Protein AF-A0A321LLG5-F1 (afdb_monomer)

Secondary structure (DSSP, 8-state):
----HHHHHHHHHHHHHHHHTSTTSTTS----HHHHHHHHHHS-HHHHHHHHHHHHHHHHHHHHHHTT----HHHHHHHHHHTTS-HHHHHHHHHHHHHHHHHHHHHT-S--TT--

pLDDT: mean 85.16, std 12.78, range [42.31, 96.56]

Mean predicted aligned error: 9.08 Å

Foldseek 3Di:
DDDCPVVVVVVVVVVVVVVLCPVVHVVDDDPDPVVVVVVLVPDDPLCSLLVVLVVLVVVLVVVCVVVVHDLDPVLVVLLVCLVVDPSNSSSVSSVVSSVVSVVVVVVVDPDDPSPD

Sequence (116 aa):
MADDTPQKELLQEMARLFKRFEKGGDLAPIEDRNEWDKLVESKPPEERELVKELARFADLWRYFQERNEKLGPEIVNAISVVHQFPVPERTARLKEINQKLMERVGDAGPGAQFRQ

Solvent-accessible surface area (backbone atoms only — not comparable to full-atom values): 6859 Å² total; per-residue (Å²): 129,84,81,60,59,68,61,52,52,50,51,50,52,52,53,55,55,53,52,30,50,35,92,89,27,94,59,25,84,78,85,50,65,68,61,46,52,52,56,42,66,72,40,59,79,75,48,30,59,35,54,52,42,49,51,52,41,52,54,51,50,50,54,33,52,79,67,75,45,78,81,50,71,70,51,53,57,53,59,73,50,37,85,79,48,59,64,71,57,29,34,54,52,39,50,54,51,43,49,57,52,48,52,56,49,61,74,70,48,100,75,72,83,78,83,120

Radius of gyration: 18.02 Å; Cα contacts (8 Å, |Δi|>4): 62; chains: 1; bounding box: 48×33×53 Å

Structure (mmCIF, N/CA/C/O backbone):
data_AF-A0A321LLG5-F1
#
_entry.id   AF-A0A321LLG5-F1
#
loop_
_atom_site.group_PDB
_atom_site.id
_atom_site.type_symbol
_atom_site.label_atom_id
_atom_site.label_alt_id
_atom_site.label_comp_id
_atom_site.label_asym_id
_atom_site.label_entity_id
_atom_site.label_seq_id
_atom_site.pdbx_PDB_ins_code
_atom_site.Cartn_x
_atom_site.Cartn_y
_atom_site.Cartn_z
_atom_site.occupancy
_atom_site.B_iso_or_equiv
_atom_site.auth_seq_id
_atom_site.auth_comp_id
_atom_site.auth_asym_id
_atom_site.auth_atom_id
_atom_site.pdbx_PDB_model_num
ATOM 1 N N . MET A 1 1 ? -32.805 -3.404 -31.874 1.00 51.09 1 MET A N 1
ATOM 2 C CA . MET A 1 1 ? -32.125 -4.184 -30.821 1.00 51.09 1 MET A CA 1
ATOM 3 C C . MET A 1 1 ? -30.739 -3.588 -30.698 1.00 51.09 1 MET A C 1
ATOM 5 O O . MET A 1 1 ? -30.112 -3.424 -31.737 1.00 51.09 1 MET A O 1
ATOM 9 N N . ALA A 1 2 ? -30.353 -3.107 -29.515 1.00 58.44 2 ALA A N 1
ATOM 10 C CA . ALA A 1 2 ? -29.015 -2.556 -29.321 1.00 58.44 2 ALA A CA 1
ATOM 11 C C . ALA A 1 2 ? -27.994 -3.693 -29.465 1.00 58.44 2 ALA A C 1
ATOM 13 O O . ALA A 1 2 ? -28.279 -4.829 -29.087 1.00 58.44 2 ALA A O 1
ATOM 14 N N . ASP A 1 3 ? -26.866 -3.406 -30.104 1.00 66.50 3 ASP A N 1
ATOM 15 C CA . ASP A 1 3 ? -25.789 -4.369 -30.291 1.00 66.50 3 ASP A CA 1
ATOM 16 C C . ASP A 1 3 ? -24.974 -4.460 -28.993 1.00 66.50 3 ASP A C 1
ATOM 18 O O . ASP A 1 3 ? -24.068 -3.665 -28.749 1.00 66.50 3 ASP A O 1
ATOM 22 N N . ASP A 1 4 ? -25.343 -5.407 -28.128 1.00 68.62 4 ASP A N 1
ATOM 23 C CA . ASP A 1 4 ? -24.714 -5.635 -26.818 1.00 68.62 4 ASP A CA 1
ATOM 24 C C . ASP A 1 4 ? -23.344 -6.351 -26.930 1.00 68.62 4 ASP A C 1
ATOM 26 O O . ASP A 1 4 ? -22.740 -6.744 -25.926 1.00 68.62 4 ASP A O 1
ATOM 30 N N . THR A 1 5 ? -22.822 -6.531 -28.149 1.00 78.56 5 THR A N 1
ATOM 31 C CA . THR A 1 5 ? -21.557 -7.234 -28.425 1.00 78.56 5 THR A CA 1
ATOM 32 C C . THR A 1 5 ? -20.350 -6.637 -27.684 1.00 78.56 5 THR A C 1
ATOM 34 O O . THR A 1 5 ? -19.655 -7.402 -27.009 1.00 78.56 5 THR A O 1
ATOM 37 N N . PRO A 1 6 ? -20.126 -5.304 -27.662 1.00 82.25 6 PRO A N 1
ATOM 38 C CA . PRO A 1 6 ? -18.985 -4.717 -26.949 1.00 82.25 6 PRO A CA 1
ATOM 39 C C . PRO A 1 6 ? -19.031 -4.943 -25.430 1.00 82.25 6 PRO A C 1
ATOM 41 O O . PRO A 1 6 ? -18.002 -5.119 -24.779 1.00 82.25 6 PRO A O 1
ATOM 44 N N . GLN A 1 7 ? -20.231 -4.965 -24.843 1.00 84.81 7 GLN A N 1
ATOM 45 C CA . GLN A 1 7 ? -20.416 -5.213 -23.410 1.00 84.81 7 GLN A CA 1
ATOM 46 C C . GLN A 1 7 ? -20.114 -6.674 -23.069 1.00 84.81 7 GLN A C 1
ATOM 48 O O . GLN A 1 7 ? -19.486 -6.966 -22.052 1.00 84.81 7 GLN A O 1
ATOM 53 N N . LYS A 1 8 ? -20.519 -7.601 -23.941 1.00 85.50 8 LYS A N 1
ATOM 54 C CA . LYS A 1 8 ? -20.241 -9.028 -23.783 1.00 85.50 8 LYS A CA 1
ATOM 55 C C . LYS A 1 8 ? -18.749 -9.346 -23.908 1.00 85.50 8 LYS A C 1
ATOM 57 O O . LYS A 1 8 ? -18.244 -10.143 -23.119 1.00 85.50 8 LYS A O 1
ATOM 62 N N . GLU A 1 9 ? -18.049 -8.716 -24.849 1.00 87.50 9 GLU A N 1
ATOM 63 C CA . GLU A 1 9 ? -16.592 -8.843 -25.003 1.00 87.50 9 GLU A CA 1
ATOM 64 C C . GLU A 1 9 ? -15.849 -8.316 -23.773 1.00 87.50 9 GLU A C 1
ATOM 66 O O . GLU A 1 9 ? -15.002 -9.016 -23.217 1.00 87.50 9 GLU A O 1
ATOM 71 N N . LEU A 1 10 ? -16.234 -7.136 -23.275 1.00 87.19 10 LEU A N 1
ATOM 72 C CA . LEU A 1 10 ? -15.667 -6.577 -22.049 1.00 87.19 10 LEU A CA 1
ATOM 73 C C . LEU A 1 10 ? -15.851 -7.525 -20.855 1.00 87.19 10 LEU A C 1
ATOM 75 O O . LEU A 1 10 ? -14.894 -7.797 -20.135 1.00 87.19 10 LEU A O 1
ATOM 79 N N . LEU A 1 11 ? -17.056 -8.067 -20.656 1.00 90.25 11 LEU A N 1
ATOM 80 C CA . LEU A 1 11 ? -17.324 -9.009 -19.566 1.00 90.25 11 LEU A CA 1
ATOM 81 C C . LEU A 1 11 ? -16.499 -10.296 -19.688 1.00 90.25 11 LEU A C 1
ATOM 83 O O . LEU A 1 11 ? -16.052 -10.834 -18.674 1.00 90.25 11 LEU A O 1
ATOM 87 N N . GLN A 1 12 ? -16.272 -10.789 -20.907 1.00 89.38 12 GLN A N 1
ATOM 88 C CA . GLN A 1 12 ? -15.423 -11.958 -21.133 1.00 89.38 12 GLN A CA 1
ATOM 89 C C . GLN A 1 12 ? -13.956 -11.678 -20.803 1.00 89.38 12 GLN A C 1
ATOM 91 O O . GLN A 1 12 ? -13.321 -12.502 -20.142 1.00 89.38 12 GLN A O 1
ATOM 96 N N . GLU A 1 13 ? -13.428 -10.524 -21.205 1.00 87.69 13 GLU A N 1
ATOM 97 C CA . GLU A 1 13 ? -12.059 -10.126 -20.868 1.00 87.69 13 GLU A CA 1
ATOM 98 C C . GLU A 1 13 ? -11.891 -9.874 -19.367 1.00 87.69 13 GLU A C 1
ATOM 100 O O . GLU A 1 13 ? -10.928 -10.348 -18.764 1.00 87.69 13 GLU A O 1
ATOM 105 N N . MET A 1 14 ? -12.871 -9.241 -18.717 1.00 86.06 14 MET A N 1
ATOM 106 C CA . MET A 1 14 ? -12.879 -9.087 -17.261 1.00 86.06 14 MET A CA 1
ATOM 107 C C . MET A 1 14 ? -12.896 -10.445 -16.551 1.00 86.06 14 MET A C 1
ATOM 109 O O . MET A 1 14 ? -12.119 -10.662 -15.625 1.00 86.06 14 MET A O 1
ATOM 113 N N . ALA A 1 15 ? -13.721 -11.393 -17.004 1.00 87.19 15 ALA A N 1
ATOM 114 C CA . ALA A 1 15 ? -13.759 -12.737 -16.431 1.00 87.19 15 ALA A CA 1
ATOM 115 C C . ALA A 1 15 ? -12.431 -13.492 -16.617 1.00 87.19 15 ALA A C 1
ATOM 117 O O . ALA A 1 15 ? -11.990 -14.197 -15.709 1.00 87.19 15 ALA A O 1
ATOM 118 N N . ARG A 1 16 ? -11.763 -13.337 -17.770 1.00 87.50 16 ARG A N 1
ATOM 119 C CA . ARG A 1 16 ? -10.417 -13.891 -18.002 1.00 87.50 16 ARG A CA 1
ATOM 120 C C . ARG A 1 16 ? -9.385 -13.270 -17.071 1.00 87.50 16 ARG A C 1
ATOM 122 O O . ARG A 1 16 ? -8.573 -13.998 -16.509 1.00 87.50 16 ARG A O 1
ATOM 129 N N . LEU A 1 17 ? -9.435 -11.953 -16.886 1.00 88.06 17 LEU A N 1
ATOM 130 C CA . LEU A 1 17 ? -8.546 -11.243 -15.976 1.00 88.06 17 LEU A CA 1
ATOM 131 C C . LEU A 1 17 ? -8.739 -11.728 -14.533 1.00 88.06 17 LEU A C 1
ATOM 133 O O . LEU A 1 17 ? -7.761 -12.063 -13.876 1.00 88.06 17 LEU A O 1
ATOM 137 N N . PHE A 1 18 ? -9.982 -11.831 -14.055 1.00 85.25 18 PHE A N 1
ATOM 138 C CA . PHE A 1 18 ? -10.260 -12.272 -12.686 1.00 85.25 18 PHE A CA 1
ATOM 139 C C . PHE A 1 18 ? -9.784 -13.699 -12.405 1.00 85.25 18 PHE A C 1
ATOM 141 O O . PHE A 1 18 ? -9.248 -13.943 -11.328 1.00 85.25 18 PHE A O 1
ATOM 148 N N . LYS A 1 19 ? -9.856 -14.611 -13.385 1.00 86.50 19 LYS A N 1
ATOM 149 C CA . LYS A 1 19 ? -9.291 -15.966 -13.249 1.00 86.50 19 LYS A CA 1
ATOM 150 C C . LYS A 1 19 ? -7.789 -15.976 -12.971 1.00 86.50 19 LYS A C 1
ATOM 152 O O . LYS A 1 19 ? -7.305 -16.880 -12.302 1.00 86.50 19 LYS A O 1
ATOM 157 N N . ARG A 1 20 ? -7.042 -14.976 -13.445 1.00 84.56 20 ARG A N 1
ATOM 158 C CA . ARG A 1 20 ? -5.601 -14.866 -13.164 1.00 84.56 20 ARG A CA 1
ATOM 159 C C . ARG A 1 20 ? -5.312 -14.557 -11.696 1.00 84.56 20 ARG A C 1
ATOM 161 O O . ARG A 1 20 ? -4.223 -14.871 -11.234 1.00 84.56 20 ARG A O 1
ATOM 168 N N . PHE A 1 21 ? -6.275 -13.983 -10.973 1.00 80.38 21 PHE A N 1
ATOM 169 C CA . PHE A 1 21 ? -6.178 -13.688 -9.541 1.00 80.38 21 PHE A CA 1
ATOM 170 C C . PHE A 1 21 ? -6.693 -14.827 -8.642 1.00 80.38 21 PHE A C 1
ATOM 172 O O . PHE A 1 21 ? -6.523 -14.761 -7.425 1.00 80.38 21 PHE A O 1
ATOM 179 N N . GLU A 1 22 ? -7.331 -15.862 -9.203 1.00 81.38 22 GLU A N 1
ATOM 180 C CA . GLU A 1 22 ? -7.754 -17.046 -8.445 1.00 81.38 22 GLU A CA 1
ATOM 181 C C . GLU A 1 22 ? -6.545 -17.867 -7.967 1.00 81.38 22 GLU A C 1
ATOM 183 O O . GLU A 1 22 ? -5.443 -17.752 -8.501 1.00 81.38 22 GLU A O 1
ATOM 188 N N . LYS A 1 23 ? -6.738 -18.734 -6.963 1.00 72.31 23 LYS A N 1
ATOM 189 C CA . LYS A 1 23 ? -5.664 -19.584 -6.424 1.00 72.31 23 LYS A CA 1
ATOM 190 C C . LYS A 1 23 ? -5.066 -20.470 -7.528 1.00 72.31 23 LYS A C 1
ATOM 192 O O . LYS A 1 23 ? -5.773 -21.278 -8.123 1.00 72.31 23 LYS A O 1
ATOM 197 N N . GLY A 1 24 ? -3.760 -20.333 -7.772 1.00 73.81 24 G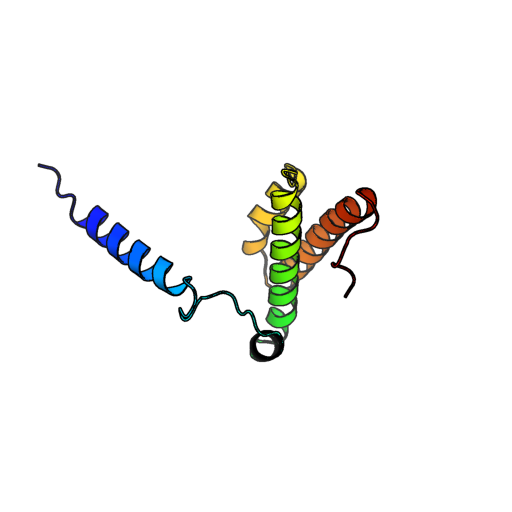LY A N 1
ATOM 198 C CA . GLY A 1 24 ? -3.042 -21.018 -8.856 1.00 73.81 24 GLY A CA 1
ATOM 199 C C . GLY A 1 24 ? -2.989 -20.250 -10.184 1.00 73.81 24 GLY A C 1
ATOM 200 O O . GLY A 1 24 ? -2.343 -20.716 -11.121 1.00 73.81 24 GLY A O 1
ATOM 201 N N . GLY A 1 25 ? -3.634 -19.083 -10.271 1.00 78.12 25 GLY A N 1
ATOM 202 C CA . GLY A 1 25 ? -3.436 -18.121 -11.351 1.00 78.12 25 GLY A CA 1
ATOM 203 C C . GLY A 1 25 ? -2.077 -17.421 -11.257 1.00 78.12 25 GLY A C 1
ATOM 204 O O . GLY A 1 25 ? -1.452 -17.361 -10.201 1.00 78.12 25 GLY A O 1
ATOM 205 N N . ASP A 1 26 ? -1.607 -16.869 -12.371 1.00 78.31 26 ASP A N 1
ATOM 206 C CA . ASP A 1 26 ? -0.300 -16.206 -12.463 1.00 78.31 26 ASP A CA 1
ATOM 207 C C . ASP A 1 26 ? -0.244 -14.837 -11.761 1.00 78.31 26 ASP A C 1
ATOM 209 O O . ASP A 1 26 ? 0.836 -14.282 -11.571 1.00 78.31 26 ASP A O 1
ATOM 213 N N . LEU A 1 27 ? -1.401 -14.299 -11.365 1.00 76.44 27 LEU A N 1
ATOM 214 C CA . LEU A 1 27 ? -1.554 -13.106 -10.529 1.00 76.44 27 LEU A CA 1
ATOM 215 C C . LEU A 1 27 ? -2.173 -13.441 -9.161 1.00 76.44 27 LEU A C 1
ATOM 217 O O . LEU A 1 27 ? -2.667 -12.544 -8.473 1.00 76.44 27 LEU A O 1
ATOM 221 N N . ALA A 1 28 ? -2.182 -14.720 -8.770 1.00 78.06 28 ALA A N 1
ATOM 222 C CA . ALA A 1 28 ? -2.636 -15.129 -7.450 1.00 78.06 28 ALA A CA 1
ATOM 223 C C . ALA A 1 28 ? -1.771 -14.482 -6.352 1.00 78.06 28 ALA A C 1
ATOM 225 O O . ALA A 1 28 ? -0.589 -14.198 -6.580 1.00 78.06 28 ALA A O 1
ATOM 226 N N . PRO A 1 29 ? -2.319 -14.275 -5.141 1.00 77.44 29 PRO A N 1
ATOM 227 C CA . PRO A 1 29 ? -1.517 -13.856 -4.001 1.00 77.44 29 PRO A CA 1
ATOM 228 C C . PRO A 1 29 ? -0.345 -14.818 -3.774 1.00 77.44 29 PRO A C 1
ATOM 230 O O . PRO A 1 29 ? -0.535 -16.034 -3.717 1.00 77.44 29 PRO A O 1
ATOM 233 N N . ILE A 1 30 ? 0.861 -14.270 -3.626 1.00 81.56 30 ILE A N 1
ATOM 234 C CA . ILE A 1 30 ? 2.048 -15.050 -3.271 1.00 81.56 30 ILE A CA 1
ATOM 235 C C . ILE A 1 30 ? 1.927 -15.428 -1.789 1.00 81.56 30 ILE A C 1
ATOM 237 O O . ILE A 1 30 ? 2.017 -14.563 -0.919 1.00 81.56 30 ILE A O 1
ATOM 241 N N . GLU A 1 31 ? 1.685 -16.711 -1.506 1.00 80.12 31 GLU A N 1
ATOM 242 C CA . GLU A 1 31 ? 1.574 -17.241 -0.136 1.00 80.12 31 GLU A CA 1
ATOM 243 C C . GLU A 1 31 ? 2.957 -17.559 0.476 1.00 80.12 31 GLU A C 1
ATOM 245 O O . GLU A 1 31 ? 3.109 -17.534 1.698 1.00 80.12 31 GLU A O 1
ATOM 250 N N . ASP A 1 32 ? 3.975 -17.838 -0.351 1.00 86.19 32 ASP A N 1
ATOM 251 C CA . ASP A 1 32 ? 5.324 -18.198 0.101 1.00 86.19 32 ASP A CA 1
ATOM 252 C C . ASP A 1 32 ? 6.228 -16.969 0.303 1.00 86.19 32 AS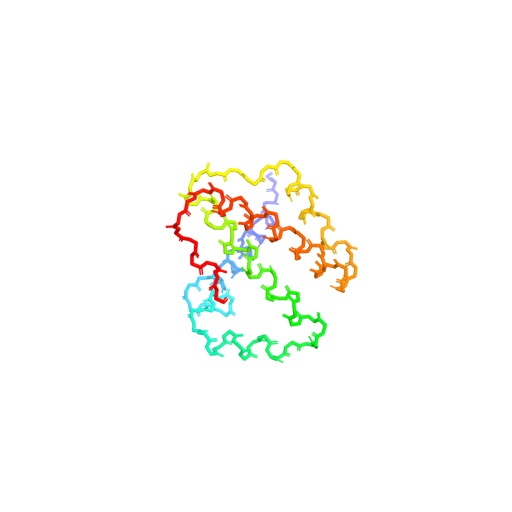P A C 1
ATOM 254 O O . ASP A 1 32 ? 6.389 -16.112 -0.571 1.00 86.19 32 ASP A O 1
ATOM 258 N N . ARG A 1 33 ? 6.878 -16.901 1.469 1.00 84.69 33 ARG A N 1
ATOM 259 C CA . ARG A 1 33 ? 7.734 -15.765 1.827 1.00 84.69 33 ARG A CA 1
ATOM 260 C C . ARG A 1 33 ? 8.995 -15.660 0.964 1.00 84.69 33 ARG A C 1
ATOM 262 O O . ARG A 1 33 ? 9.401 -14.550 0.632 1.00 84.69 33 ARG A O 1
ATOM 269 N N . ASN A 1 34 ? 9.608 -16.780 0.590 1.00 87.81 34 ASN A N 1
ATOM 270 C CA . ASN A 1 34 ? 10.820 -16.769 -0.228 1.00 87.81 34 ASN A CA 1
ATOM 271 C C . ASN A 1 34 ? 10.511 -16.348 -1.667 1.00 87.81 34 ASN A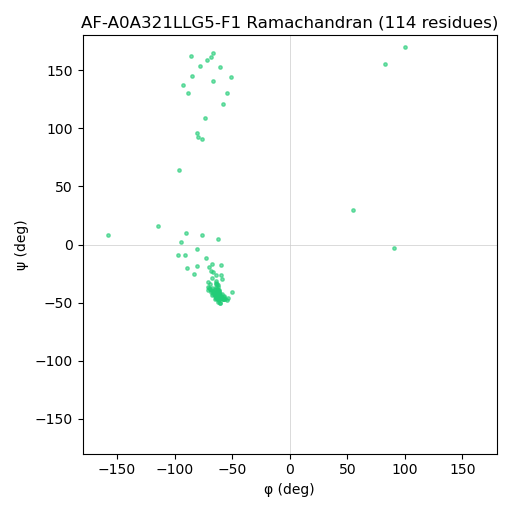 C 1
ATOM 273 O O . ASN A 1 34 ? 11.317 -15.665 -2.298 1.00 87.81 34 ASN A O 1
ATOM 277 N N . GLU A 1 35 ? 9.358 -16.752 -2.201 1.00 88.69 35 GLU A N 1
ATOM 278 C CA . GLU A 1 35 ? 8.874 -16.278 -3.500 1.00 88.69 35 GLU A CA 1
ATOM 279 C C . GLU A 1 35 ? 8.613 -14.771 -3.484 1.00 88.69 35 GLU A C 1
ATOM 281 O O . GLU A 1 35 ? 9.012 -14.070 -4.417 1.00 88.69 35 GLU A O 1
ATOM 286 N N . TRP A 1 36 ? 8.030 -14.258 -2.398 1.00 89.19 36 TRP A N 1
ATOM 287 C CA . TRP A 1 36 ? 7.859 -12.822 -2.201 1.00 89.19 36 TRP A CA 1
ATOM 288 C C . TRP A 1 36 ? 9.198 -12.078 -2.171 1.00 89.19 36 TRP A C 1
ATOM 290 O O . TRP A 1 36 ? 9.375 -11.104 -2.904 1.00 89.19 36 TRP A O 1
ATOM 300 N N . ASP A 1 37 ? 10.160 -12.540 -1.370 1.00 89.25 37 ASP A N 1
ATOM 301 C CA . ASP A 1 37 ? 11.455 -11.867 -1.248 1.00 89.25 37 ASP A CA 1
ATOM 302 C C . ASP A 1 37 ? 12.208 -11.871 -2.597 1.00 89.25 37 ASP A C 1
ATOM 304 O O . ASP A 1 37 ? 12.709 -10.828 -3.024 1.00 89.25 37 ASP A O 1
ATOM 308 N N . LYS A 1 38 ? 12.166 -12.978 -3.357 1.00 91.19 38 LYS A N 1
ATOM 309 C CA . LYS A 1 38 ? 12.702 -13.044 -4.734 1.00 91.19 38 LYS A CA 1
ATOM 310 C C . LYS A 1 38 ? 12.009 -12.069 -5.686 1.00 91.19 38 LYS A C 1
ATOM 312 O O . LYS A 1 38 ? 12.672 -11.426 -6.503 1.00 91.19 38 LYS A O 1
ATOM 317 N N . LEU A 1 39 ? 10.682 -11.951 -5.605 1.00 89.00 39 LEU A N 1
ATOM 318 C CA . LEU A 1 39 ? 9.922 -10.998 -6.414 1.00 89.00 39 LEU A CA 1
ATOM 319 C C . LEU A 1 39 ? 10.365 -9.565 -6.106 1.00 89.00 39 LEU A C 1
ATOM 321 O O . LEU A 1 39 ? 10.630 -8.801 -7.034 1.00 89.00 39 LEU A O 1
ATOM 325 N N . VAL A 1 40 ? 10.486 -9.205 -4.828 1.00 90.94 40 VAL A N 1
ATOM 326 C CA . VAL A 1 40 ? 10.956 -7.879 -4.412 1.00 90.94 40 VAL A CA 1
ATOM 327 C C . VAL A 1 40 ? 12.377 -7.625 -4.915 1.00 90.94 40 VAL A C 1
ATOM 329 O O . VAL A 1 40 ? 12.645 -6.563 -5.471 1.00 90.94 40 VAL A O 1
ATOM 332 N N . GLU A 1 41 ? 13.283 -8.594 -4.792 1.00 92.75 41 GLU A N 1
ATOM 333 C CA . GLU A 1 41 ? 14.663 -8.472 -5.277 1.00 92.75 41 GLU A CA 1
ATOM 334 C C . GLU A 1 41 ? 14.758 -8.314 -6.801 1.00 92.75 41 GLU A C 1
ATOM 336 O O . GLU A 1 41 ? 15.637 -7.594 -7.288 1.00 92.75 41 GLU A O 1
ATOM 341 N N . SER A 1 42 ? 13.829 -8.914 -7.553 1.00 92.19 42 SER A N 1
ATOM 342 C CA . SER A 1 42 ? 13.770 -8.803 -9.017 1.00 92.19 42 SER A CA 1
ATOM 343 C C . SER A 1 42 ? 13.412 -7.400 -9.526 1.00 92.19 42 SER A C 1
ATOM 345 O O . SER A 1 42 ? 13.637 -7.097 -10.699 1.00 92.19 42 SER A O 1
ATOM 347 N N . LYS A 1 43 ? 12.861 -6.526 -8.670 1.00 90.00 43 LYS A N 1
ATOM 348 C CA . LYS A 1 43 ? 12.479 -5.159 -9.046 1.00 90.00 43 LYS A CA 1
ATOM 349 C C . LYS A 1 43 ? 13.685 -4.212 -9.108 1.00 90.00 43 LYS A C 1
ATOM 351 O O . LYS A 1 43 ? 14.663 -4.416 -8.374 1.00 90.00 43 LYS A O 1
ATOM 356 N N . PRO A 1 44 ? 13.604 -3.138 -9.922 1.00 92.00 44 PRO A N 1
ATOM 357 C CA . PRO A 1 44 ? 14.560 -2.036 -9.871 1.00 92.00 44 PRO A CA 1
ATOM 358 C C . PRO A 1 44 ? 14.721 -1.508 -8.437 1.00 92.00 44 PRO A C 1
ATOM 360 O O . PRO A 1 44 ? 13.723 -1.460 -7.715 1.00 92.00 44 PRO A O 1
ATOM 363 N N . PRO A 1 45 ? 15.926 -1.083 -8.007 1.00 86.88 45 PRO A N 1
ATOM 364 C CA . PRO A 1 45 ? 16.183 -0.660 -6.626 1.00 86.88 45 PRO A CA 1
ATOM 365 C C . PRO A 1 45 ? 15.174 0.356 -6.074 1.00 86.88 45 PRO A C 1
ATOM 367 O O . PRO A 1 45 ? 14.728 0.216 -4.939 1.00 86.88 45 PRO A O 1
ATOM 370 N N . GLU A 1 46 ? 14.770 1.326 -6.897 1.00 83.00 46 GLU A N 1
ATOM 371 C CA . GLU A 1 46 ? 13.804 2.376 -6.543 1.00 83.00 46 GLU A CA 1
ATOM 372 C C . GLU A 1 46 ? 12.382 1.836 -6.317 1.00 83.00 46 GLU A C 1
ATOM 374 O O . GLU A 1 46 ? 11.625 2.380 -5.518 1.00 83.00 46 GLU A O 1
ATOM 379 N N . GLU A 1 47 ? 12.019 0.732 -6.975 1.00 90.94 47 GLU A N 1
ATOM 380 C CA . GLU A 1 47 ? 10.694 0.114 -6.872 1.00 90.94 47 GLU A CA 1
ATOM 381 C C . GLU A 1 47 ? 10.595 -0.910 -5.738 1.00 90.94 47 GLU A C 1
ATOM 383 O O . GLU A 1 47 ? 9.491 -1.208 -5.282 1.00 90.94 47 GLU A O 1
ATOM 388 N N . ARG A 1 48 ? 11.721 -1.448 -5.250 1.00 93.31 48 ARG A N 1
ATOM 389 C CA . ARG A 1 48 ? 11.715 -2.463 -4.178 1.00 93.31 48 ARG A CA 1
ATOM 390 C C . ARG A 1 48 ? 11.015 -1.948 -2.929 1.00 93.31 48 ARG A C 1
ATOM 392 O O . ARG A 1 48 ? 10.170 -2.629 -2.356 1.00 93.31 48 ARG A O 1
ATOM 399 N N . GLU A 1 49 ? 11.367 -0.734 -2.522 1.00 92.75 49 GLU A N 1
ATOM 400 C CA . GLU A 1 49 ? 10.787 -0.093 -1.344 1.00 92.75 49 GLU A CA 1
ATOM 401 C C . GLU A 1 49 ? 9.323 0.283 -1.574 1.00 92.75 49 GLU A C 1
ATOM 403 O O . GLU A 1 49 ? 8.495 0.066 -0.693 1.00 92.75 49 GLU A O 1
ATOM 408 N N . LEU A 1 50 ? 8.972 0.745 -2.777 1.00 93.69 50 LEU A N 1
ATOM 409 C CA . LEU A 1 50 ? 7.583 1.022 -3.137 1.00 93.69 50 LEU A CA 1
ATOM 410 C C . LEU A 1 50 ? 6.701 -0.228 -2.993 1.00 93.69 50 LEU A C 1
ATOM 412 O O . LEU A 1 50 ? 5.630 -0.165 -2.391 1.00 93.69 50 LEU A O 1
ATOM 416 N N . VAL A 1 51 ? 7.156 -1.370 -3.513 1.00 92.69 51 VAL A N 1
ATOM 417 C CA . VAL A 1 51 ? 6.419 -2.641 -3.449 1.00 92.69 51 VAL A CA 1
ATOM 418 C C . VAL A 1 51 ? 6.234 -3.110 -2.004 1.00 92.69 51 VAL A C 1
ATOM 420 O O . VAL A 1 51 ? 5.139 -3.541 -1.641 1.00 92.69 51 VAL A O 1
ATOM 423 N N . LYS A 1 52 ? 7.260 -2.972 -1.154 1.00 91.88 52 LYS A N 1
ATOM 424 C CA . LYS A 1 52 ? 7.153 -3.296 0.279 1.00 91.88 52 LYS A CA 1
ATOM 425 C C . LYS A 1 52 ? 6.130 -2.414 0.996 1.00 91.88 52 LYS A C 1
ATOM 427 O O . LYS A 1 52 ? 5.326 -2.924 1.772 1.00 91.88 52 LYS A O 1
ATOM 432 N N . GLU A 1 53 ? 6.136 -1.108 0.737 1.00 94.50 53 GLU A N 1
ATOM 433 C CA . GLU A 1 53 ? 5.202 -0.185 1.391 1.00 94.50 53 GLU A CA 1
ATOM 434 C C . GLU A 1 53 ? 3.759 -0.359 0.895 1.00 94.50 53 GLU A C 1
ATOM 436 O O . GLU A 1 53 ? 2.823 -0.219 1.682 1.00 94.50 53 GLU A O 1
ATOM 441 N N . LEU A 1 54 ? 3.559 -0.737 -0.372 1.00 93.88 54 LEU A N 1
ATOM 442 C CA . LEU A 1 54 ? 2.245 -1.131 -0.892 1.00 93.88 54 LEU A CA 1
ATOM 443 C C . LEU A 1 54 ? 1.724 -2.409 -0.226 1.00 93.88 54 LEU A C 1
ATOM 445 O O . LEU A 1 54 ? 0.558 -2.454 0.164 1.00 93.88 54 LEU A O 1
ATOM 449 N N . ALA A 1 55 ? 2.578 -3.425 -0.063 1.00 91.81 55 ALA A N 1
ATOM 450 C CA . ALA A 1 55 ? 2.214 -4.651 0.645 1.00 91.81 55 ALA A CA 1
ATOM 451 C C . ALA A 1 55 ? 1.823 -4.353 2.101 1.00 91.81 55 ALA A C 1
ATOM 453 O O . ALA A 1 55 ? 0.750 -4.755 2.548 1.00 91.81 55 ALA A O 1
ATOM 454 N N . ARG A 1 56 ? 2.623 -3.538 2.804 1.00 92.06 56 ARG A N 1
ATOM 455 C CA . ARG A 1 56 ? 2.313 -3.089 4.168 1.00 92.06 56 ARG A CA 1
ATOM 456 C C . ARG A 1 56 ? 0.982 -2.335 4.246 1.00 92.06 56 ARG A C 1
ATOM 458 O O . ARG A 1 56 ? 0.204 -2.579 5.165 1.00 92.06 56 ARG A O 1
ATOM 465 N N . PHE A 1 57 ? 0.696 -1.448 3.292 1.00 94.81 57 PHE A N 1
ATOM 466 C CA . PHE A 1 57 ? -0.590 -0.750 3.234 1.00 94.81 57 PHE A CA 1
ATOM 467 C C . PHE A 1 57 ? -1.759 -1.726 3.061 1.00 94.81 57 PHE A C 1
ATOM 469 O O . PHE A 1 57 ? -2.768 -1.596 3.751 1.00 94.81 57 PHE A O 1
ATOM 476 N N . ALA A 1 58 ? -1.626 -2.709 2.165 1.00 91.75 58 ALA A N 1
ATOM 477 C CA . ALA A 1 58 ? -2.657 -3.718 1.933 1.00 91.75 58 ALA A CA 1
ATOM 478 C C . ALA A 1 58 ? -2.935 -4.550 3.196 1.00 91.75 58 ALA A C 1
ATOM 480 O O . ALA A 1 58 ? -4.098 -4.788 3.530 1.00 91.75 58 ALA A O 1
ATOM 481 N N . ASP A 1 59 ? -1.890 -4.924 3.939 1.00 90.38 59 ASP A N 1
ATOM 482 C CA . ASP A 1 59 ? -2.033 -5.640 5.208 1.00 90.38 59 ASP A CA 1
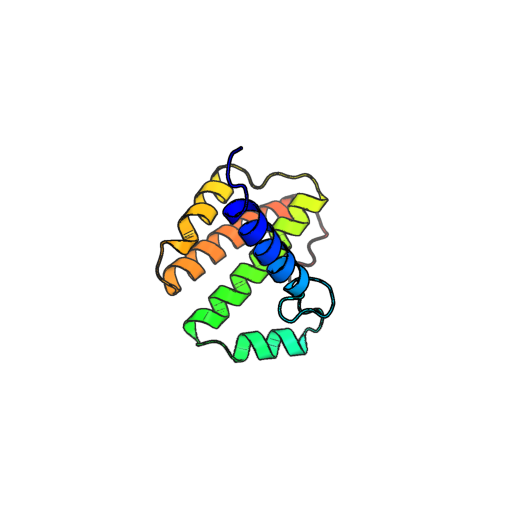ATOM 483 C C . ASP A 1 59 ? -2.732 -4.795 6.281 1.00 90.38 59 ASP A C 1
ATOM 485 O O . ASP A 1 59 ? -3.637 -5.283 6.963 1.00 90.38 59 ASP A O 1
ATOM 489 N N . LEU A 1 60 ? -2.368 -3.515 6.404 1.00 92.31 60 LEU A N 1
ATOM 490 C CA . LEU A 1 60 ? -3.028 -2.589 7.328 1.00 92.31 60 LEU A CA 1
ATOM 491 C C . LEU A 1 60 ? -4.494 -2.377 6.947 1.00 92.31 60 LEU A C 1
ATOM 493 O O . LEU A 1 60 ? -5.371 -2.457 7.805 1.00 92.31 60 LEU A O 1
ATOM 497 N N . TRP A 1 61 ? -4.779 -2.155 5.663 1.00 92.50 61 TRP A N 1
ATOM 498 C CA . TRP A 1 61 ? -6.143 -2.025 5.156 1.00 92.50 61 TRP A CA 1
ATOM 499 C C . TRP A 1 61 ? -6.979 -3.259 5.498 1.00 92.50 61 TRP A C 1
ATOM 501 O O . TRP A 1 61 ? -8.091 -3.117 6.007 1.00 92.50 61 TRP A O 1
ATOM 511 N N . ARG A 1 62 ? -6.441 -4.463 5.261 1.00 89.31 62 ARG A N 1
ATOM 512 C CA . ARG A 1 62 ? -7.100 -5.728 5.608 1.00 89.31 62 ARG A CA 1
ATOM 513 C C . ARG A 1 62 ? -7.428 -5.792 7.099 1.00 89.31 62 ARG A C 1
ATOM 515 O O . ARG A 1 62 ? -8.564 -6.093 7.448 1.00 89.31 62 ARG A O 1
ATOM 522 N N . TYR A 1 63 ? -6.491 -5.421 7.967 1.00 89.06 63 TYR A N 1
ATOM 523 C CA . TYR A 1 63 ? -6.731 -5.385 9.411 1.00 89.06 63 TYR A CA 1
ATOM 524 C C . TYR A 1 63 ? -7.845 -4.417 9.822 1.00 89.06 63 TYR A C 1
ATOM 526 O O . TYR A 1 63 ? -8.701 -4.775 10.632 1.00 89.06 63 TYR A O 1
ATOM 534 N N . PHE A 1 64 ? -7.886 -3.210 9.249 1.00 90.38 64 PHE A N 1
ATOM 535 C CA . PHE A 1 64 ? -8.989 -2.278 9.507 1.00 90.38 64 PHE A CA 1
ATOM 536 C C . PHE A 1 64 ? -10.323 -2.821 8.970 1.00 90.38 64 PHE A C 1
ATOM 538 O O . PHE A 1 64 ? -11.344 -2.706 9.649 1.00 90.38 64 PHE A O 1
ATOM 545 N N . GLN A 1 65 ? -10.328 -3.471 7.801 1.00 89.94 65 GLN A N 1
ATOM 546 C CA . GLN A 1 65 ? -11.530 -4.103 7.248 1.00 89.94 65 GLN A CA 1
ATOM 547 C C . GLN A 1 65 ? -12.072 -5.234 8.123 1.00 89.94 65 GLN A C 1
ATOM 549 O O . GLN A 1 65 ? -13.275 -5.267 8.375 1.00 89.94 65 GLN A O 1
ATOM 554 N N . GLU A 1 66 ? -11.210 -6.124 8.617 1.00 90.94 66 GLU A N 1
ATOM 555 C CA . GLU A 1 66 ? -11.593 -7.224 9.515 1.00 90.94 66 GLU A CA 1
ATOM 556 C C . GLU A 1 66 ? -12.239 -6.714 10.812 1.00 90.94 66 GLU A C 1
ATOM 558 O O . GLU A 1 66 ? -13.079 -7.388 11.407 1.00 90.94 66 GLU A O 1
ATOM 563 N N . ARG A 1 67 ? -11.898 -5.488 11.220 1.00 89.62 67 ARG A N 1
ATOM 564 C CA . ARG A 1 67 ? -12.454 -4.799 12.393 1.00 89.62 67 ARG A CA 1
ATOM 565 C C . ARG A 1 67 ? -13.630 -3.876 12.079 1.00 89.62 67 ARG A C 1
ATOM 567 O O . ARG A 1 67 ? -14.153 -3.230 12.984 1.00 89.62 67 ARG A O 1
ATOM 574 N N . ASN A 1 68 ? -14.059 -3.809 10.817 1.00 89.69 68 ASN A N 1
ATOM 575 C CA . ASN A 1 68 ? -15.078 -2.874 10.332 1.00 89.69 68 ASN A CA 1
ATOM 576 C C . ASN A 1 68 ? -14.749 -1.397 10.652 1.00 89.69 68 ASN A C 1
ATOM 578 O O . ASN A 1 68 ? -15.632 -0.554 10.830 1.00 89.69 68 ASN A O 1
ATOM 582 N N . GLU A 1 69 ? -13.459 -1.078 10.732 1.00 91.06 69 GLU A N 1
ATOM 583 C CA . GLU A 1 69 ? -12.953 0.264 10.967 1.00 91.06 69 GLU A CA 1
ATOM 584 C C . GLU A 1 69 ? -12.679 0.967 9.633 1.00 91.06 69 GLU A C 1
ATOM 586 O O . GLU A 1 69 ? -12.122 0.407 8.688 1.00 91.06 69 GLU A O 1
ATOM 591 N N . LYS A 1 70 ? -13.059 2.243 9.543 1.00 90.75 70 LYS A N 1
ATOM 592 C CA . LYS A 1 70 ? -12.827 3.049 8.339 1.00 90.75 70 LYS A CA 1
ATOM 593 C C . LYS A 1 70 ? -11.429 3.656 8.371 1.00 90.75 70 LYS A C 1
ATOM 595 O O . LYS A 1 70 ? -10.977 4.131 9.410 1.00 90.75 70 LYS A O 1
ATOM 600 N N . LEU A 1 71 ? -10.787 3.784 7.210 1.00 90.44 71 LEU A N 1
ATOM 601 C CA . LEU A 1 71 ? -9.513 4.506 7.109 1.00 90.44 71 LEU A CA 1
ATOM 602 C C . LEU A 1 71 ? -9.636 6.010 7.390 1.00 90.44 71 LEU A C 1
ATOM 604 O O . LEU A 1 71 ? -8.664 6.630 7.806 1.00 90.44 71 LEU A O 1
ATOM 608 N N . GLY A 1 72 ? -10.823 6.588 7.219 1.00 91.69 72 GLY A N 1
ATOM 609 C CA . GLY A 1 72 ? -11.049 8.021 7.386 1.00 91.69 72 GLY A CA 1
ATOM 610 C C . GLY A 1 72 ? -10.679 8.833 6.135 1.00 91.69 72 GLY A C 1
ATOM 611 O O . GLY A 1 72 ? -9.873 8.392 5.313 1.00 91.69 72 GLY A O 1
ATOM 612 N N . PRO A 1 73 ? -11.289 10.018 5.962 1.00 93.31 73 PRO A N 1
ATOM 613 C CA . PRO A 1 73 ? -11.178 10.805 4.733 1.00 93.31 73 PRO A CA 1
ATOM 614 C C . PRO A 1 73 ? -9.751 11.286 4.461 1.00 93.31 73 PRO A C 1
ATOM 616 O O . PRO A 1 73 ? -9.346 11.346 3.308 1.00 93.31 73 PRO A O 1
ATOM 619 N N . GLU A 1 74 ? -8.971 11.579 5.502 1.00 93.75 74 GLU A N 1
ATOM 620 C CA . GLU A 1 74 ? -7.578 12.009 5.355 1.00 93.75 74 GLU A CA 1
ATOM 621 C C . GLU A 1 74 ? -6.725 10.943 4.654 1.00 93.75 74 GLU A C 1
ATOM 623 O O . GLU A 1 74 ? -6.062 11.240 3.662 1.00 93.75 74 GLU A O 1
ATOM 628 N N . ILE A 1 75 ? -6.788 9.690 5.118 1.00 94.50 75 ILE A N 1
ATOM 629 C CA . ILE A 1 75 ? -6.016 8.588 4.534 1.00 94.50 75 ILE A CA 1
ATOM 630 C C . ILE A 1 75 ? -6.519 8.248 3.130 1.00 94.50 75 ILE A C 1
ATOM 632 O O . ILE A 1 75 ? -5.710 8.031 2.231 1.00 94.50 75 ILE A O 1
ATOM 636 N N . VAL A 1 76 ? -7.840 8.251 2.916 1.00 94.50 76 VAL A N 1
ATOM 637 C CA . VAL A 1 76 ? -8.442 8.009 1.592 1.00 94.50 76 VAL A CA 1
ATOM 638 C C . VAL A 1 76 ? -8.010 9.077 0.581 1.00 94.50 76 VAL A C 1
ATOM 640 O O . VAL A 1 76 ? -7.658 8.754 -0.554 1.00 94.50 76 VAL A O 1
ATOM 643 N N . ASN A 1 77 ? -7.982 10.345 0.989 1.00 94.62 77 ASN A N 1
ATOM 644 C CA . ASN A 1 77 ? -7.510 11.431 0.136 1.00 94.62 77 ASN A CA 1
ATOM 645 C C . ASN A 1 77 ? -6.006 11.328 -0.128 1.00 94.62 77 ASN A C 1
ATOM 647 O O . ASN A 1 77 ? -5.574 11.563 -1.250 1.00 94.62 77 ASN A O 1
ATOM 651 N N . ALA A 1 78 ? -5.213 10.943 0.875 1.00 93.75 78 ALA A N 1
ATOM 652 C CA . ALA A 1 78 ? -3.776 10.779 0.710 1.00 93.75 78 ALA A CA 1
ATOM 653 C C . ALA A 1 78 ? -3.439 9.642 -0.267 1.00 93.75 78 ALA A C 1
ATOM 655 O O . ALA A 1 78 ? -2.645 9.852 -1.180 1.00 93.75 78 ALA A O 1
ATOM 656 N N . ILE A 1 79 ? -4.064 8.464 -0.128 1.00 94.00 79 ILE A N 1
ATOM 657 C CA . ILE A 1 79 ? -3.779 7.306 -0.993 1.00 94.00 79 ILE A CA 1
ATOM 658 C C . ILE A 1 79 ? -4.260 7.517 -2.435 1.00 94.00 79 ILE A C 1
ATOM 660 O O . ILE A 1 79 ? -3.596 7.070 -3.371 1.00 94.00 79 ILE A O 1
ATOM 664 N N . SER A 1 80 ? -5.371 8.237 -2.641 1.00 93.69 80 SER A N 1
ATOM 665 C CA . SER A 1 80 ? -5.955 8.431 -3.976 1.00 93.69 80 SER A CA 1
ATOM 666 C C . SER A 1 80 ? -5.040 9.203 -4.929 1.00 93.69 80 SER A C 1
ATOM 668 O O . SER A 1 80 ? -5.093 8.977 -6.136 1.00 93.69 80 SER A O 1
ATOM 670 N N . VAL A 1 81 ? -4.150 10.048 -4.402 1.00 95.00 81 VAL A N 1
ATOM 671 C CA . VAL A 1 81 ? -3.213 10.853 -5.200 1.00 95.00 81 VAL A CA 1
ATOM 672 C C . VAL A 1 81 ? -1.816 10.240 -5.320 1.00 95.00 81 VAL A C 1
ATOM 674 O O . VAL A 1 81 ? -1.026 10.716 -6.129 1.00 95.00 81 VAL A O 1
ATOM 677 N N . VAL A 1 82 ? -1.493 9.169 -4.578 1.00 94.19 82 VAL A N 1
ATOM 678 C CA . VAL A 1 82 ? -0.129 8.595 -4.542 1.00 94.19 82 VAL A CA 1
ATOM 679 C C . VAL A 1 82 ? 0.392 8.276 -5.944 1.00 94.19 82 VAL A C 1
ATOM 681 O O . VAL A 1 82 ? 1.503 8.661 -6.292 1.00 94.19 82 VAL A O 1
ATOM 684 N N . HIS A 1 83 ? -0.421 7.636 -6.785 1.00 92.31 83 HIS A N 1
ATOM 685 C CA . HIS A 1 83 ? -0.027 7.219 -8.135 1.00 92.31 83 HIS A CA 1
ATOM 686 C C . HIS A 1 83 ? 0.401 8.378 -9.059 1.00 92.31 83 HIS A C 1
ATOM 688 O O . HIS A 1 83 ? 1.062 8.136 -10.069 1.00 92.31 83 HIS A O 1
ATOM 694 N N . GLN A 1 84 ? 0.059 9.623 -8.724 1.00 95.31 84 GLN A N 1
ATOM 695 C CA . GLN A 1 84 ? 0.377 10.805 -9.529 1.00 95.31 84 GLN A CA 1
ATOM 696 C C . GLN A 1 84 ? 1.815 11.296 -9.324 1.00 95.31 84 GLN A C 1
ATOM 698 O O . GLN A 1 84 ? 2.336 12.025 -10.163 1.00 95.31 84 GLN A O 1
ATOM 703 N N . PHE A 1 85 ? 2.473 10.895 -8.233 1.00 93.38 85 PHE A N 1
ATOM 704 C CA . PHE A 1 85 ? 3.840 11.317 -7.932 1.00 93.38 85 PHE A CA 1
ATOM 705 C C . PHE A 1 85 ? 4.891 10.426 -8.617 1.00 93.38 85 PHE A C 1
ATOM 707 O O . PHE A 1 85 ? 4.563 9.304 -9.012 1.00 93.38 85 PHE A O 1
ATOM 714 N N . PRO A 1 86 ? 6.154 10.868 -8.743 1.00 94.38 86 PRO A N 1
ATOM 715 C CA . PRO A 1 86 ? 7.258 9.987 -9.120 1.00 94.38 86 PRO A CA 1
ATOM 716 C C . PRO A 1 86 ? 7.555 8.936 -8.029 1.00 94.38 86 PRO A C 1
ATOM 718 O O . PRO A 1 86 ? 7.050 9.007 -6.908 1.00 94.38 86 PRO A O 1
ATOM 721 N N . VAL A 1 87 ? 8.316 7.889 -8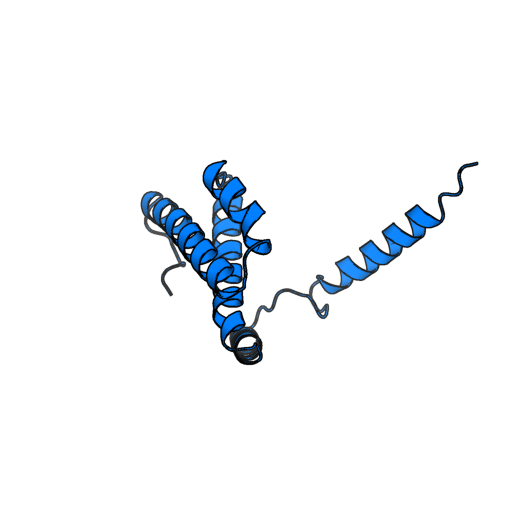.374 1.00 91.81 87 VAL A N 1
ATOM 722 C CA . VAL A 1 87 ? 8.517 6.696 -7.519 1.00 91.81 87 VAL A CA 1
ATOM 723 C C . VAL A 1 87 ? 9.093 7.010 -6.124 1.00 91.81 87 VAL A C 1
ATOM 725 O O . VAL A 1 87 ? 8.561 6.474 -5.142 1.00 91.81 87 VAL A O 1
ATOM 728 N N . PRO A 1 88 ? 10.112 7.878 -5.975 1.00 92.31 88 PRO A N 1
ATOM 729 C CA . PRO A 1 88 ? 10.624 8.244 -4.653 1.00 92.31 88 PRO A CA 1
ATOM 730 C C . PRO A 1 88 ? 9.549 8.889 -3.767 1.00 92.31 88 PRO A C 1
ATOM 732 O O . PRO A 1 88 ? 9.368 8.508 -2.609 1.00 92.31 88 PRO A O 1
ATOM 735 N N . GLU A 1 89 ? 8.771 9.811 -4.328 1.00 94.69 89 GLU A N 1
ATOM 736 C CA . GLU A 1 89 ? 7.705 10.525 -3.634 1.00 94.69 89 GLU A CA 1
ATOM 737 C C . GLU A 1 89 ? 6.521 9.607 -3.314 1.00 94.69 89 GLU A C 1
ATOM 739 O O . GLU A 1 89 ? 5.959 9.704 -2.222 1.00 94.69 89 GLU A O 1
ATOM 744 N N . ARG A 1 90 ? 6.176 8.665 -4.204 1.00 95.19 90 ARG A N 1
ATOM 745 C CA . ARG A 1 90 ? 5.188 7.607 -3.917 1.00 95.19 90 ARG A CA 1
ATOM 746 C C . ARG A 1 90 ? 5.566 6.841 -2.659 1.00 95.19 90 ARG A C 1
ATOM 748 O O . ARG A 1 90 ? 4.730 6.643 -1.780 1.00 95.19 90 ARG A O 1
ATOM 755 N N . THR A 1 91 ? 6.831 6.438 -2.578 1.00 95.12 91 THR A N 1
ATOM 756 C CA . THR A 1 91 ? 7.363 5.663 -1.455 1.00 95.12 91 THR A CA 1
ATOM 757 C C . THR A 1 91 ? 7.309 6.474 -0.163 1.00 95.12 91 THR A C 1
ATOM 759 O O . THR A 1 91 ? 6.831 5.973 0.851 1.00 95.12 91 THR A O 1
ATOM 762 N N . ALA A 1 92 ? 7.733 7.742 -0.193 1.00 95.38 92 ALA A N 1
ATOM 763 C CA . ALA A 1 92 ? 7.662 8.629 0.968 1.00 95.38 92 ALA A CA 1
ATOM 764 C C . ALA A 1 92 ? 6.217 8.824 1.461 1.00 95.38 92 ALA A C 1
ATOM 766 O O . ALA A 1 92 ? 5.942 8.666 2.650 1.00 95.38 92 ALA A O 1
ATOM 767 N N . ARG A 1 93 ? 5.271 9.079 0.548 1.00 96.38 93 ARG A N 1
ATOM 768 C CA . ARG A 1 93 ? 3.848 9.227 0.890 1.00 96.38 93 ARG A CA 1
ATOM 769 C C . ARG A 1 93 ? 3.245 7.955 1.470 1.00 96.38 93 ARG A C 1
ATOM 771 O O . ARG A 1 93 ? 2.502 8.028 2.444 1.00 96.38 93 ARG A O 1
ATOM 778 N N . LEU A 1 94 ? 3.570 6.791 0.910 1.00 96.25 94 LEU A N 1
ATOM 779 C CA . LEU A 1 94 ? 3.109 5.516 1.458 1.00 96.25 94 LEU A CA 1
ATOM 780 C C . LEU A 1 94 ? 3.685 5.248 2.849 1.00 96.25 94 LEU A C 1
ATOM 782 O O . LEU A 1 94 ? 2.940 4.797 3.712 1.00 96.25 94 LEU A O 1
ATOM 786 N N . LYS A 1 95 ? 4.953 5.595 3.107 1.00 95.94 95 LYS A N 1
ATOM 787 C CA . LYS A 1 95 ? 5.545 5.512 4.454 1.00 95.94 95 LYS A CA 1
ATOM 788 C C . LYS A 1 95 ? 4.786 6.375 5.461 1.00 95.94 95 LYS A C 1
ATOM 790 O O . LYS A 1 95 ? 4.446 5.886 6.534 1.00 95.94 95 LYS A O 1
ATOM 795 N N . GLU A 1 96 ? 4.462 7.620 5.105 1.00 96.56 96 GLU A N 1
ATOM 796 C CA . GLU A 1 96 ? 3.650 8.515 5.947 1.00 96.56 96 GLU A CA 1
ATOM 797 C C . GLU A 1 96 ? 2.259 7.928 6.237 1.00 96.56 96 GLU A C 1
ATOM 799 O O . GLU A 1 96 ? 1.805 7.928 7.381 1.00 96.56 96 GLU A O 1
ATOM 804 N N . ILE A 1 97 ? 1.584 7.405 5.208 1.00 96.12 97 ILE A N 1
ATOM 805 C CA . ILE A 1 97 ? 0.263 6.775 5.341 1.00 96.12 97 ILE A CA 1
ATOM 806 C C . ILE A 1 97 ? 0.342 5.546 6.254 1.00 96.12 97 ILE A C 1
ATOM 808 O O . ILE A 1 97 ? -0.447 5.425 7.193 1.00 96.12 97 ILE A O 1
ATOM 812 N N . ASN A 1 98 ? 1.302 4.655 6.005 1.00 95.88 98 ASN A N 1
ATOM 813 C CA . ASN A 1 98 ? 1.500 3.434 6.779 1.00 95.88 98 ASN A CA 1
ATOM 814 C C . ASN A 1 98 ? 1.816 3.744 8.243 1.00 95.88 98 ASN A C 1
ATOM 816 O O . ASN A 1 98 ? 1.275 3.085 9.125 1.00 95.88 98 ASN A O 1
ATOM 820 N N . GLN A 1 99 ? 2.623 4.772 8.509 1.00 94.25 99 GLN A N 1
ATOM 821 C CA . GLN A 1 99 ? 2.939 5.215 9.864 1.00 94.25 99 GLN A CA 1
ATOM 822 C C . GLN A 1 99 ? 1.686 5.692 10.614 1.00 94.25 99 GLN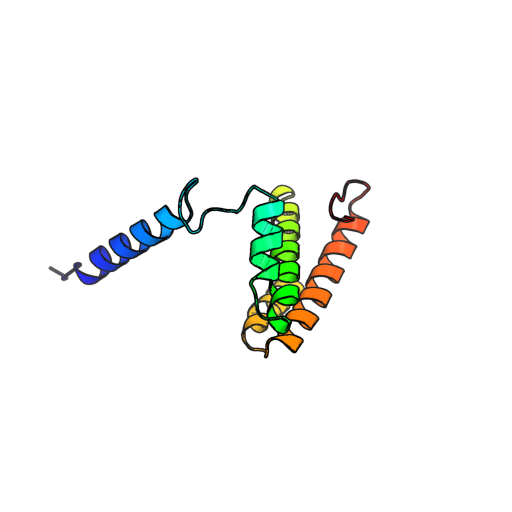 A C 1
ATOM 824 O O . GLN A 1 99 ? 1.419 5.215 11.715 1.00 94.25 99 GLN A O 1
ATOM 829 N N . LYS A 1 100 ? 0.857 6.544 9.996 1.00 93.69 100 LYS A N 1
ATOM 830 C CA . LYS A 1 100 ? -0.410 7.008 10.596 1.00 93.69 100 LYS A CA 1
ATOM 831 C C . LYS A 1 100 ? -1.389 5.867 10.865 1.00 93.69 100 LYS A C 1
ATOM 833 O O . LYS A 1 100 ? -2.097 5.857 11.870 1.00 93.69 100 LYS A O 1
ATOM 838 N N . LEU A 1 101 ? -1.464 4.903 9.950 1.00 92.69 101 LEU A N 1
ATOM 839 C CA . LEU A 1 101 ? -2.287 3.711 10.133 1.00 92.69 101 LEU A CA 1
ATOM 840 C C . LEU A 1 101 ? -1.750 2.836 11.271 1.00 92.69 101 LEU A C 1
ATOM 842 O O . LEU A 1 101 ? -2.529 2.390 12.106 1.00 92.69 101 LEU A O 1
ATOM 846 N N . MET A 1 102 ? -0.434 2.648 11.354 1.00 91.00 102 MET A N 1
ATOM 847 C CA . MET A 1 102 ? 0.221 1.904 12.431 1.00 91.00 102 MET A CA 1
ATOM 848 C C . MET A 1 102 ? 0.025 2.534 13.811 1.00 91.00 102 MET A C 1
ATOM 850 O O . MET A 1 102 ? -0.188 1.808 14.778 1.00 91.00 102 MET A O 1
ATOM 854 N N . GLU A 1 103 ? 0.065 3.861 13.916 1.00 90.06 103 GLU A N 1
ATOM 855 C CA . GLU A 1 103 ? -0.221 4.582 15.165 1.00 90.06 103 GLU A CA 1
ATOM 856 C C . GLU A 1 103 ? -1.624 4.243 15.678 1.00 90.06 103 GLU A C 1
ATOM 858 O O . GLU A 1 103 ? -1.785 3.816 16.820 1.00 90.06 103 GLU A O 1
ATOM 863 N N . ARG A 1 104 ? -2.618 4.260 14.786 1.00 88.12 104 ARG A N 1
ATOM 864 C CA . ARG A 1 104 ? -3.994 3.861 15.114 1.00 88.12 104 ARG A CA 1
ATOM 865 C C . ARG A 1 104 ? -4.121 2.392 15.513 1.00 88.12 104 ARG A C 1
ATOM 867 O O . ARG A 1 104 ? -4.951 2.057 16.352 1.00 88.12 104 ARG A O 1
ATOM 874 N N . VAL A 1 105 ? -3.315 1.510 14.919 1.00 83.69 105 VAL A N 1
ATOM 875 C CA . VAL A 1 105 ? -3.239 0.103 15.340 1.00 83.69 105 VAL A CA 1
ATOM 876 C C . VAL A 1 105 ? -2.673 -0.002 16.762 1.00 83.69 105 VAL A C 1
ATOM 878 O O . VAL A 1 105 ? -3.185 -0.784 17.562 1.00 83.69 105 VAL A O 1
ATOM 881 N N . GLY A 1 106 ? -1.635 0.777 17.085 1.00 69.06 106 GLY A N 1
ATOM 882 C CA . GLY A 1 106 ? -1.006 0.819 18.408 1.00 69.06 106 GLY A CA 1
ATOM 883 C C . GLY A 1 106 ? -1.938 1.320 19.513 1.00 69.06 106 GLY A C 1
ATOM 884 O O . GLY A 1 106 ? -1.928 0.764 20.613 1.00 69.06 106 GLY A O 1
ATOM 885 N N . ASP A 1 107 ? -2.792 2.291 19.195 1.00 62.03 107 ASP A N 1
ATOM 886 C CA . ASP A 1 107 ? -3.809 2.826 20.108 1.00 62.03 107 ASP A CA 1
ATOM 887 C C . ASP A 1 107 ? -4.949 1.825 20.391 1.00 62.03 107 ASP A C 1
ATOM 889 O O . ASP A 1 107 ? -5.638 1.929 21.406 1.00 62.03 107 ASP A O 1
ATOM 893 N N . ALA A 1 108 ? -5.130 0.813 19.532 1.00 59.12 108 ALA A N 1
ATOM 894 C CA . ALA A 1 108 ? -6.208 -0.179 19.612 1.00 59.12 108 ALA A CA 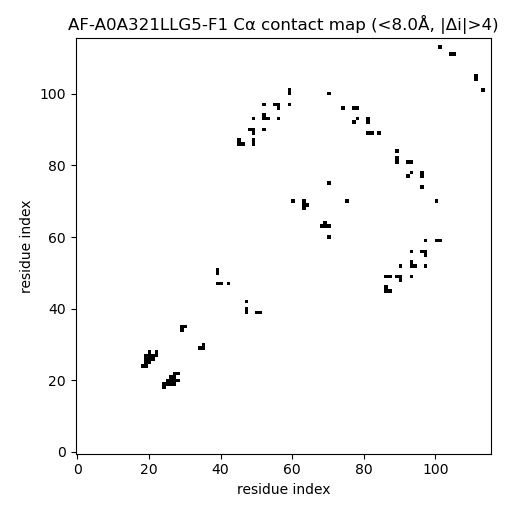1
ATOM 895 C C . ALA A 1 108 ? -5.872 -1.446 20.440 1.00 59.12 108 ALA A C 1
ATOM 897 O O . ALA A 1 108 ? -6.649 -2.408 20.436 1.00 59.12 108 ALA A O 1
ATOM 898 N N . GLY A 1 109 ? -4.746 -1.463 21.168 1.00 51.00 109 GLY A N 1
ATOM 899 C CA . GLY A 1 109 ? -4.375 -2.516 22.127 1.00 51.00 109 GLY A CA 1
ATOM 900 C C . GLY A 1 109 ? -3.365 -3.570 21.623 1.00 51.00 109 GLY A C 1
ATOM 901 O O . GLY A 1 109 ? -3.012 -3.615 20.443 1.00 51.00 109 GLY A O 1
ATOM 902 N N . PRO A 1 110 ? -2.840 -4.429 22.524 1.00 45.41 110 PRO A N 1
ATOM 903 C CA . PRO A 1 110 ? -1.702 -5.308 22.246 1.00 45.41 110 PRO A CA 1
ATOM 904 C C . PRO A 1 110 ? -2.109 -6.521 21.393 1.00 45.41 110 PRO A C 1
ATOM 906 O O . PRO A 1 110 ? -2.483 -7.567 21.910 1.00 45.41 110 PRO A O 1
ATOM 909 N N . GLY A 1 111 ? -2.021 -6.381 20.069 1.00 50.16 111 GLY A N 1
ATOM 910 C CA . GLY A 1 111 ? -2.228 -7.487 19.120 1.00 50.16 111 GLY A CA 1
ATOM 911 C C . GLY A 1 111 ? -1.588 -7.295 17.740 1.00 50.16 111 GLY A C 1
ATOM 912 O O . GLY A 1 111 ? -1.838 -8.075 16.828 1.00 50.16 111 GLY A O 1
ATOM 913 N N . ALA A 1 112 ? -0.775 -6.258 17.554 1.00 50.66 112 ALA A N 1
ATOM 914 C CA . ALA A 1 112 ? -0.285 -5.876 16.238 1.00 50.66 112 ALA A CA 1
ATOM 915 C C . ALA A 1 112 ? 0.902 -6.749 15.789 1.00 50.66 112 ALA A C 1
ATOM 917 O O . ALA A 1 112 ? 2.054 -6.444 16.093 1.00 50.66 112 ALA A O 1
ATOM 918 N N . GLN A 1 113 ? 0.626 -7.795 15.003 1.00 56.12 113 GLN A N 1
ATOM 919 C CA . GLN A 1 113 ? 1.622 -8.609 14.276 1.00 56.12 113 GLN A CA 1
ATOM 920 C C . GLN A 1 113 ? 2.427 -7.814 13.220 1.00 56.12 113 GLN A C 1
ATOM 922 O O . GLN A 1 113 ? 3.256 -8.372 12.516 1.00 56.12 113 GLN A O 1
ATOM 927 N N . PHE A 1 114 ? 2.228 -6.498 13.135 1.00 55.69 114 PH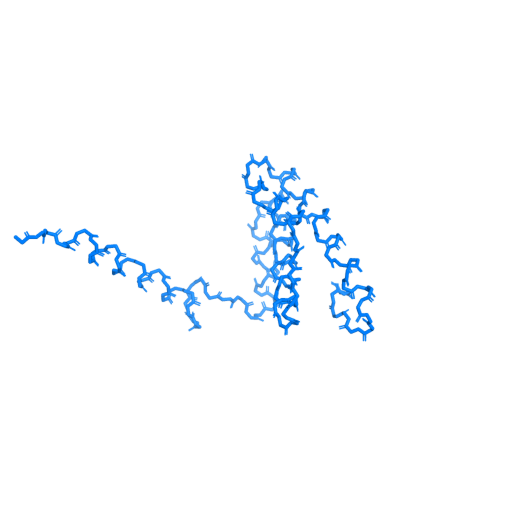E A N 1
ATOM 928 C CA . PHE A 1 11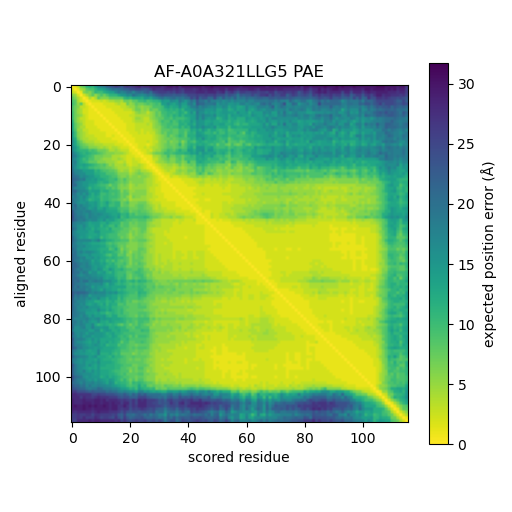4 ? 2.864 -5.589 12.181 1.00 55.69 114 PHE A CA 1
ATOM 929 C C . PHE A 1 114 ? 4.286 -5.142 12.555 1.00 55.69 114 PHE A C 1
ATOM 931 O O . PHE A 1 114 ? 4.913 -4.402 11.799 1.00 55.69 114 PHE A O 1
ATOM 938 N N . ARG A 1 115 ? 4.799 -5.544 13.726 1.00 47.94 115 ARG A N 1
ATOM 939 C CA . ARG A 1 115 ? 6.184 -5.276 14.149 1.00 47.94 115 ARG A CA 1
ATOM 940 C C . ARG A 1 115 ? 7.087 -6.471 13.827 1.00 47.94 115 ARG A C 1
ATOM 942 O O . ARG A 1 115 ? 7.581 -7.114 14.750 1.00 47.94 115 ARG A O 1
ATOM 949 N N . GLN A 1 116 ? 7.262 -6.794 12.550 1.00 42.31 116 GLN A N 1
ATOM 950 C CA . GLN A 1 116 ? 8.328 -7.691 12.088 1.00 42.31 116 GLN A CA 1
ATOM 951 C C . GLN A 1 116 ? 8.977 -7.115 10.835 1.00 42.31 116 GLN A C 1
ATOM 953 O O . GLN A 1 116 ? 8.228 -6.663 9.938 1.00 42.31 116 GLN A O 1
#